Protein AF-A0A8J2RXV7-F1 (afdb_monomer_lite)

Secondary structure (DSSP, 8-state):
----------------S-----PPP----S-S---------HHHHHHHHHH-TT-SS-EEEEEEEEEE--TT--EEEEEEEEEE-SB--SGGG-TTEEEEEEEEEEEEEEE-TTT-SEEEEEEEEEEEEEEEEE-----S----

Sequence (144 aa):
MLMQSILSLVTFCICAVHCRVLLSTGDQPSGDELPRPRIVSVLEELKEIGEHQLTACPFTVEEKKVKQDHPLGNVAVDINEIVCSTSCQNENCGAGRTCHQLMTTLRVSITNPATGLPETIISTNVAVGCTCAPQDTGIPGEDV

Radius of gyration: 21.74 Å; chains: 1; bounding box: 57×36×61 Å

Organism: NCBI:txid27404

Foldseek 3Di:
DDDDDPPPPPDDPPDPDPPDPDDDDDDDDDDPPPPPPPDDDPQVVVQCQLPPQPQQWHWHWDWDWDWFDDPVGIDIDIDGAIGTDQHTHDCVLPPQKGKDFDKDWDWDWDQDPVPRDTDTGDIDIGTDDIDIDHPCPCPDDDDD

pLDDT: mean 71.86, std 22.76, range [29.25, 95.44]

Structure (mmCIF, N/CA/C/O backbone):
data_AF-A0A8J2RXV7-F1
#
_entry.id   AF-A0A8J2RXV7-F1
#
loop_
_atom_site.group_PDB
_atom_site.id
_atom_site.type_symbol
_atom_site.label_atom_id
_atom_site.label_alt_id
_atom_site.label_comp_id
_atom_site.label_asym_id
_atom_site.label_entity_id
_atom_site.label_seq_id
_atom_site.pdbx_PDB_ins_code
_atom_site.Cartn_x
_atom_site.Cartn_y
_atom_site.Cartn_z
_atom_site.occupancy
_atom_site.B_iso_or_equiv
_atom_site.auth_seq_id
_atom_site.auth_comp_id
_atom_site.auth_asym_id
_atom_site.auth_atom_id
_atom_site.pdbx_PDB_model_num
ATOM 1 N N . MET A 1 1 ? -6.927 24.721 -33.845 1.00 36.53 1 MET A N 1
ATOM 2 C CA . MET A 1 1 ? -6.722 23.349 -33.337 1.00 36.53 1 MET A CA 1
ATOM 3 C C . MET A 1 1 ? -6.285 23.456 -31.886 1.00 36.53 1 MET A C 1
ATOM 5 O O . MET A 1 1 ? -5.138 23.791 -31.638 1.00 36.53 1 MET A O 1
ATOM 9 N N . LEU A 1 2 ? -7.215 23.294 -30.945 1.00 31.19 2 LEU A N 1
ATOM 10 C CA . LEU A 1 2 ? -6.926 23.254 -29.510 1.00 31.19 2 LEU A CA 1
ATOM 11 C C . LEU A 1 2 ? -6.985 21.784 -29.081 1.00 31.19 2 LEU A C 1
ATOM 13 O O . LEU A 1 2 ? -8.063 21.197 -29.062 1.00 31.19 2 LEU A O 1
ATOM 17 N N . MET A 1 3 ? -5.828 21.185 -28.799 1.00 31.48 3 MET A N 1
ATOM 18 C CA . MET A 1 3 ? -5.740 19.878 -28.146 1.00 31.48 3 MET A CA 1
ATOM 19 C C . MET A 1 3 ? -6.098 20.072 -26.671 1.00 31.48 3 MET A C 1
ATOM 21 O O . MET A 1 3 ? -5.347 20.691 -25.920 1.00 31.48 3 MET A O 1
ATOM 25 N N . GLN A 1 4 ? -7.270 19.585 -26.271 1.00 34.31 4 GLN A N 1
ATOM 26 C CA . GLN A 1 4 ? -7.632 19.446 -24.866 1.00 34.31 4 GLN A CA 1
ATOM 27 C C . GLN A 1 4 ? -6.825 18.287 -24.274 1.00 34.31 4 GLN A C 1
ATOM 29 O O . GLN A 1 4 ? -7.078 17.124 -24.580 1.00 34.31 4 GLN A O 1
ATOM 34 N N . SER A 1 5 ? -5.845 18.611 -23.430 1.00 34.50 5 SER A N 1
ATOM 35 C CA . SER A 1 5 ? -5.218 17.644 -22.530 1.00 34.50 5 SER A CA 1
ATOM 36 C C . SER A 1 5 ? -6.257 17.175 -21.517 1.00 34.50 5 SER A C 1
ATOM 38 O O . SER A 1 5 ? -6.634 17.917 -20.610 1.00 34.50 5 SER A O 1
ATOM 40 N N . ILE A 1 6 ? -6.735 15.945 -21.685 1.00 40.41 6 ILE A N 1
ATOM 41 C CA . ILE A 1 6 ? -7.579 15.266 -20.704 1.00 40.41 6 ILE A CA 1
ATOM 42 C C . ILE A 1 6 ? -6.656 14.822 -19.567 1.00 40.41 6 ILE A C 1
ATOM 44 O O . ILE A 1 6 ? -5.972 13.805 -19.649 1.00 40.41 6 ILE A O 1
ATOM 48 N N . LEU A 1 7 ? -6.592 15.643 -18.520 1.00 34.47 7 LEU A N 1
ATOM 49 C CA . LEU A 1 7 ? -5.931 15.312 -17.265 1.00 34.47 7 LEU A CA 1
ATOM 50 C C . LEU A 1 7 ? -6.842 14.325 -16.512 1.00 34.47 7 LEU A C 1
ATOM 52 O O . LEU A 1 7 ? -7.720 14.733 -15.755 1.00 34.47 7 LEU A O 1
ATOM 56 N N . SER A 1 8 ? -6.694 13.024 -16.774 1.00 33.81 8 SER A N 1
ATOM 57 C CA . SER A 1 8 ? -7.424 11.982 -16.040 1.00 33.81 8 SER A CA 1
ATOM 58 C C . SER A 1 8 ? -6.864 11.863 -14.625 1.00 33.81 8 SER A C 1
ATOM 60 O O . SER A 1 8 ? -5.954 11.084 -14.351 1.00 33.81 8 SER A O 1
ATOM 62 N N . LEU A 1 9 ? -7.409 12.670 -13.720 1.00 29.62 9 LEU A N 1
ATOM 63 C CA . LEU A 1 9 ? -7.197 12.555 -12.286 1.00 29.62 9 LEU A CA 1
ATOM 64 C C . LEU A 1 9 ? -7.977 11.324 -11.791 1.00 29.62 9 LEU A C 1
ATOM 66 O O . LEU A 1 9 ? -9.163 11.409 -11.482 1.00 29.62 9 LEU A O 1
ATOM 70 N N . VAL A 1 10 ? -7.334 10.155 -11.765 1.00 38.88 10 VAL A N 1
ATOM 71 C CA . VAL A 1 10 ? -7.925 8.940 -11.187 1.00 38.88 10 VAL A CA 1
ATOM 72 C C . VAL A 1 10 ? -7.827 9.050 -9.667 1.00 38.88 10 VAL A C 1
ATOM 74 O O . VAL A 1 10 ? -6.832 8.678 -9.050 1.00 38.88 10 VAL A O 1
ATOM 77 N N . THR A 1 11 ? -8.851 9.636 -9.052 1.00 36.53 11 THR A N 1
ATOM 78 C CA . THR A 1 11 ? -8.992 9.675 -7.595 1.00 36.53 11 THR A CA 1
ATOM 79 C C . THR A 1 11 ? -9.383 8.276 -7.109 1.00 36.53 11 THR A C 1
ATOM 81 O O . THR A 1 11 ? -10.540 7.875 -7.209 1.00 36.53 11 THR A O 1
ATOM 84 N N . PHE A 1 12 ? -8.413 7.503 -6.613 1.00 38.09 12 PHE A N 1
ATOM 85 C CA . PHE A 1 12 ? -8.669 6.210 -5.977 1.00 38.09 12 PHE A CA 1
ATOM 86 C C . PHE A 1 12 ? -9.381 6.424 -4.633 1.00 38.09 12 PHE A C 1
ATOM 88 O O . PHE A 1 12 ? -8.764 6.773 -3.628 1.00 38.09 12 PHE A O 1
ATOM 95 N N . CYS A 1 13 ? -10.695 6.202 -4.603 1.00 29.25 13 CYS A N 1
ATOM 96 C CA . CYS A 1 13 ? -11.430 6.012 -3.356 1.00 29.25 13 CYS A CA 1
ATOM 97 C C . CYS A 1 13 ? -11.048 4.654 -2.756 1.00 29.25 13 CYS A C 1
ATOM 99 O O . CYS A 1 13 ? -11.615 3.623 -3.110 1.00 29.25 13 CYS A O 1
ATOM 101 N N . ILE A 1 14 ? -10.102 4.652 -1.817 1.00 41.75 14 ILE A N 1
ATOM 102 C CA . ILE A 1 14 ? -9.837 3.502 -0.947 1.00 41.75 14 ILE A CA 1
ATOM 103 C C . ILE A 1 14 ? -10.895 3.511 0.163 1.00 41.75 14 ILE A C 1
ATOM 105 O O . ILE A 1 14 ? -10.639 3.895 1.298 1.00 41.75 14 ILE A O 1
ATOM 109 N N . CYS A 1 15 ? -12.117 3.117 -0.182 1.00 33.72 15 CYS A N 1
ATOM 110 C CA . CYS A 1 15 ? -13.111 2.675 0.788 1.00 33.72 15 CYS A CA 1
ATOM 111 C C . CYS A 1 15 ? -13.615 1.320 0.307 1.00 33.72 15 CYS A C 1
ATOM 113 O O . CYS A 1 15 ? -14.188 1.213 -0.775 1.00 33.72 15 CYS A O 1
ATOM 115 N N . ALA A 1 16 ? -13.390 0.281 1.108 1.00 40.91 16 ALA A N 1
ATOM 116 C CA . ALA A 1 16 ? -13.957 -1.043 0.908 1.00 40.91 16 ALA A CA 1
ATOM 117 C C . ALA A 1 16 ? -15.485 -0.996 1.091 1.00 40.91 16 ALA A C 1
ATOM 119 O O . ALA A 1 16 ? -16.026 -1.409 2.108 1.00 40.91 16 ALA A O 1
ATOM 120 N N . VAL A 1 17 ? -16.190 -0.462 0.100 1.00 37.16 17 VAL A N 1
ATOM 121 C CA . VAL A 1 17 ? -17.627 -0.627 -0.099 1.00 37.16 17 VAL A CA 1
ATOM 122 C C . VAL A 1 17 ? -17.797 -0.734 -1.601 1.00 37.16 17 VAL A C 1
ATOM 124 O O . VAL A 1 17 ? -17.654 0.267 -2.288 1.00 37.16 17 VAL A O 1
ATOM 127 N N . HIS A 1 18 ? -18.020 -1.954 -2.096 1.00 36.03 18 HIS A N 1
ATOM 128 C CA . HIS A 1 18 ? -18.391 -2.294 -3.474 1.00 36.03 18 HIS A CA 1
ATOM 129 C C . HIS A 1 18 ? -18.769 -1.074 -4.342 1.00 36.03 18 HIS A C 1
ATOM 131 O O . HIS A 1 18 ? -19.937 -0.686 -4.404 1.00 36.03 18 HIS A O 1
ATOM 137 N N . CYS A 1 19 ? -17.790 -0.464 -5.017 1.00 34.50 19 CYS A N 1
ATOM 138 C CA . CYS A 1 19 ? -18.052 0.626 -5.949 1.00 34.50 19 CYS A CA 1
ATOM 139 C C . CYS A 1 19 ? -18.708 0.037 -7.201 1.00 34.50 19 CYS A C 1
ATOM 141 O O . CYS A 1 19 ? -18.033 -0.424 -8.118 1.00 34.50 19 CYS A O 1
ATOM 143 N N . ARG A 1 20 ? -20.045 0.034 -7.250 1.00 34.66 20 ARG A N 1
ATOM 144 C CA . ARG A 1 20 ? -20.776 -0.175 -8.503 1.00 34.66 20 ARG A CA 1
ATOM 145 C C . ARG A 1 20 ? -20.678 1.104 -9.328 1.00 34.66 20 ARG A C 1
ATOM 147 O O . ARG A 1 20 ? -21.385 2.069 -9.059 1.00 34.66 20 ARG A O 1
ATOM 154 N N . VAL A 1 21 ? -19.806 1.106 -10.332 1.00 40.47 21 VAL A N 1
ATOM 155 C CA . VAL A 1 21 ? -19.792 2.154 -11.358 1.00 40.47 21 VAL A CA 1
ATOM 156 C C . VAL A 1 21 ? -21.004 1.923 -12.266 1.00 40.47 21 VAL A C 1
ATOM 158 O O . VAL A 1 21 ? -21.009 1.010 -13.088 1.00 40.47 21 VAL A O 1
ATOM 161 N N . LEU A 1 22 ? -22.066 2.710 -12.080 1.00 33.88 22 LEU A N 1
ATOM 162 C CA . LEU A 1 22 ? -23.192 2.773 -13.012 1.00 33.88 22 LEU A CA 1
ATOM 163 C C . LEU A 1 22 ? -22.814 3.734 -14.146 1.00 33.88 22 LEU A C 1
ATOM 165 O O . LEU A 1 22 ? -22.795 4.948 -13.954 1.00 33.88 22 LEU A O 1
ATOM 169 N N . LEU A 1 23 ? -22.491 3.192 -15.321 1.00 35.59 23 LEU A N 1
ATOM 170 C CA . LEU A 1 23 ? -22.357 3.979 -16.547 1.00 35.59 23 LEU A CA 1
ATOM 171 C C . LEU A 1 23 ? -23.752 4.439 -16.995 1.00 35.59 23 LEU A C 1
ATOM 173 O O . LEU A 1 23 ? -24.625 3.620 -17.275 1.00 35.59 23 LEU A O 1
ATOM 177 N N . SER A 1 24 ? -23.957 5.758 -17.022 1.00 33.09 24 SER A N 1
ATOM 178 C CA . SER A 1 24 ? -25.172 6.399 -17.531 1.00 33.09 24 SER A CA 1
ATOM 179 C C . SER A 1 24 ? -25.333 6.108 -19.023 1.00 33.09 24 SER A C 1
ATOM 181 O O . SER A 1 24 ? -24.433 6.369 -19.818 1.00 33.09 24 SER A O 1
ATOM 183 N N . THR A 1 25 ? -26.493 5.573 -19.389 1.00 39.09 25 THR A N 1
ATOM 184 C CA . THR A 1 25 ? -26.888 5.184 -20.745 1.00 39.09 25 THR A CA 1
ATOM 185 C C . THR A 1 25 ? -27.019 6.385 -21.680 1.00 39.09 25 THR A C 1
ATOM 187 O O . THR A 1 25 ? -27.788 7.304 -21.402 1.00 39.09 25 THR A O 1
ATOM 190 N N . GLY A 1 26 ? -26.327 6.326 -22.817 1.00 36.44 26 GLY A N 1
ATOM 191 C CA . GLY A 1 26 ? -26.671 7.042 -24.042 1.00 36.44 26 GLY A CA 1
ATOM 192 C C . GLY A 1 26 ? -26.888 6.016 -25.154 1.00 36.44 26 GLY A C 1
ATOM 193 O O . GLY A 1 26 ? -25.931 5.365 -25.550 1.00 36.44 26 GLY A O 1
ATOM 194 N N . ASP A 1 27 ? -28.156 5.863 -25.537 1.00 37.78 27 ASP A N 1
ATOM 195 C CA . ASP A 1 27 ? -28.778 5.177 -26.683 1.00 37.78 27 ASP A CA 1
ATOM 196 C C . ASP A 1 27 ? -28.201 3.878 -27.295 1.00 37.78 27 ASP A C 1
ATOM 198 O O . ASP A 1 27 ? -27.045 3.752 -27.687 1.00 37.78 27 ASP A O 1
ATOM 202 N N . GLN A 1 28 ? -29.122 2.922 -27.444 1.00 42.88 28 GLN A N 1
ATOM 203 C CA . GLN A 1 28 ? -29.007 1.577 -28.023 1.00 42.88 28 GLN A CA 1
ATOM 204 C C . GLN A 1 28 ? -28.863 1.632 -29.568 1.00 42.88 28 GLN A C 1
ATOM 206 O O . GLN A 1 28 ? -29.301 2.604 -30.186 1.00 42.88 28 GLN A O 1
ATOM 211 N N . PRO A 1 29 ? -28.357 0.571 -30.238 1.00 45.75 29 PRO A N 1
ATOM 212 C CA . PRO A 1 29 ? -29.311 -0.474 -30.622 1.00 45.75 29 PRO A CA 1
ATOM 213 C C . PRO A 1 29 ? -28.793 -1.929 -30.606 1.00 45.75 29 PRO A C 1
ATOM 215 O O . PRO A 1 29 ? -27.647 -2.230 -30.922 1.00 45.75 29 PRO A O 1
ATOM 218 N N . SER A 1 30 ? -29.760 -2.819 -30.341 1.00 46.12 30 SER A N 1
ATOM 219 C CA . SER A 1 30 ? -29.943 -4.182 -30.875 1.00 46.12 30 SER A CA 1
ATOM 220 C C . SER A 1 30 ? -28.888 -5.268 -30.609 1.00 46.12 30 SER A C 1
ATOM 222 O O . SER A 1 30 ? -27.881 -5.361 -31.306 1.00 46.12 30 SER A O 1
ATOM 224 N N . GLY A 1 31 ? -29.241 -6.185 -29.699 1.00 44.69 31 GLY A N 1
ATOM 225 C CA . GLY A 1 31 ? -28.583 -7.474 -29.465 1.00 44.69 31 GLY A CA 1
ATOM 226 C C . GLY A 1 31 ? -28.498 -7.762 -27.968 1.00 44.69 31 GLY A C 1
ATOM 227 O O . GLY A 1 31 ? -27.506 -7.398 -27.352 1.00 44.69 31 GLY A O 1
ATOM 228 N N . ASP A 1 32 ? -29.549 -8.345 -27.377 1.00 49.22 32 ASP A N 1
ATOM 229 C CA . ASP A 1 32 ? -29.723 -8.521 -25.920 1.00 49.22 32 ASP A CA 1
ATOM 230 C C . ASP A 1 32 ? -28.775 -9.569 -25.290 1.00 49.22 32 ASP A C 1
ATOM 232 O O . ASP A 1 32 ? -29.193 -10.539 -24.663 1.00 49.22 32 ASP A O 1
ATOM 236 N N . GLU A 1 33 ? -27.471 -9.340 -25.388 1.00 50.41 33 GLU A N 1
ATOM 237 C CA . GLU A 1 33 ? -26.550 -9.622 -24.293 1.00 50.41 33 GLU A CA 1
ATOM 238 C C . GLU A 1 33 ? -25.970 -8.278 -23.857 1.00 50.41 33 GLU A C 1
ATOM 240 O O . GLU A 1 33 ? -25.019 -7.765 -24.445 1.00 50.41 33 GLU A O 1
ATOM 245 N N . LEU A 1 34 ? -26.562 -7.683 -22.814 1.00 62.62 34 LEU A N 1
ATOM 246 C CA . LEU A 1 34 ? -25.895 -6.627 -22.051 1.00 62.62 34 LEU A CA 1
ATOM 247 C C . LEU A 1 34 ? -24.462 -7.107 -21.771 1.00 62.62 34 LEU A C 1
ATOM 249 O O . LEU A 1 34 ? -24.326 -8.198 -21.201 1.00 62.62 34 LEU A O 1
ATOM 253 N N . PRO A 1 35 ? -23.409 -6.359 -22.165 1.00 62.44 35 PRO A N 1
ATOM 254 C CA . PRO A 1 35 ? -22.040 -6.779 -21.918 1.00 62.44 35 PRO A CA 1
ATOM 255 C C . PRO A 1 35 ? -21.908 -7.026 -20.422 1.00 62.44 35 PRO A C 1
ATOM 257 O O . PRO A 1 35 ? -22.068 -6.112 -19.607 1.00 62.44 35 PRO A O 1
ATOM 260 N N . ARG A 1 36 ? -21.721 -8.297 -20.050 1.00 58.25 36 ARG A N 1
ATOM 261 C CA . ARG A 1 36 ? -21.628 -8.672 -18.644 1.00 58.25 36 ARG A CA 1
ATOM 262 C C . ARG A 1 36 ? -20.452 -7.902 -18.057 1.00 58.25 36 ARG A C 1
ATOM 264 O O . ARG A 1 36 ? -19.352 -7.994 -18.607 1.00 58.25 36 ARG A O 1
ATOM 271 N N . PRO A 1 37 ? -20.654 -7.148 -16.967 1.00 64.56 37 PRO A N 1
ATOM 272 C CA . PRO A 1 37 ? -19.545 -6.479 -16.319 1.00 64.56 37 PRO A CA 1
ATOM 273 C C . PRO A 1 37 ? -18.535 -7.548 -15.903 1.00 64.56 37 PRO A C 1
ATOM 275 O O . PRO A 1 37 ? -18.883 -8.511 -15.213 1.00 64.56 37 PRO A O 1
ATOM 278 N N . ARG A 1 38 ? -17.289 -7.403 -16.357 1.00 71.00 38 ARG A N 1
ATOM 279 C CA . ARG A 1 38 ? -16.194 -8.261 -15.909 1.00 71.00 38 ARG A CA 1
ATOM 280 C C . ARG A 1 38 ? -15.943 -7.927 -14.441 1.00 71.00 38 ARG A C 1
ATOM 282 O O . ARG A 1 38 ? -15.528 -6.818 -14.120 1.00 71.00 38 ARG A O 1
ATOM 289 N N . ILE A 1 39 ? -16.248 -8.865 -13.549 1.00 74.38 39 ILE A N 1
ATOM 290 C CA . ILE A 1 39 ? -15.873 -8.754 -12.140 1.00 74.38 39 ILE A CA 1
ATOM 291 C C . ILE A 1 39 ? -14.378 -9.057 -12.074 1.00 74.38 39 ILE A C 1
ATOM 293 O O . ILE A 1 39 ? -13.964 -10.154 -12.441 1.00 74.38 39 ILE A O 1
ATOM 297 N N . VAL A 1 40 ? -13.588 -8.076 -11.649 1.00 76.44 40 VAL A N 1
ATOM 298 C CA . VAL A 1 40 ? -12.140 -8.208 -11.462 1.00 76.44 40 VAL A CA 1
ATOM 299 C C . VAL A 1 40 ? -11.798 -8.000 -9.991 1.00 76.44 40 VAL A C 1
ATOM 301 O O . VAL A 1 40 ? -12.409 -7.172 -9.310 1.00 76.44 40 VAL A O 1
ATOM 304 N N . SER A 1 41 ? -10.849 -8.781 -9.480 1.00 86.31 41 SER A N 1
ATOM 305 C CA . SER A 1 41 ? -10.306 -8.587 -8.139 1.00 86.31 41 SER A CA 1
ATOM 306 C C . SER A 1 41 ? -9.268 -7.473 -8.180 1.00 86.31 41 SER A C 1
ATOM 308 O O . SER A 1 41 ? -8.296 -7.563 -8.923 1.00 86.31 41 SER A O 1
ATOM 310 N N . VAL A 1 42 ? -9.428 -6.446 -7.342 1.00 86.12 42 VAL A N 1
ATOM 311 C CA . VAL A 1 42 ? -8.452 -5.344 -7.242 1.00 86.12 42 VAL A CA 1
ATOM 312 C C . VAL A 1 42 ? -7.050 -5.871 -6.922 1.00 86.12 42 VAL A C 1
ATOM 314 O O . VAL A 1 42 ? -6.067 -5.341 -7.424 1.00 86.12 42 VAL A O 1
ATOM 317 N N . LEU A 1 43 ? -6.949 -6.932 -6.115 1.00 88.94 43 LEU A N 1
ATOM 318 C CA . LEU A 1 43 ? -5.664 -7.541 -5.779 1.00 88.94 43 LEU A CA 1
ATOM 319 C C . LEU A 1 43 ? -5.022 -8.237 -6.985 1.00 88.94 43 LEU A C 1
ATOM 321 O O . LEU A 1 43 ? -3.809 -8.163 -7.147 1.00 88.94 43 LEU A O 1
ATOM 325 N N . GLU A 1 44 ? -5.814 -8.920 -7.809 1.00 89.12 44 GLU A N 1
ATOM 326 C CA . GLU A 1 44 ? -5.304 -9.591 -9.011 1.00 89.12 44 GLU A CA 1
ATOM 327 C C . GLU A 1 44 ? -4.859 -8.563 -10.050 1.00 89.12 44 GLU A C 1
ATOM 329 O O . GLU A 1 44 ? -3.753 -8.674 -10.565 1.00 89.12 44 GLU A O 1
ATOM 334 N N . GLU A 1 45 ? -5.652 -7.511 -10.260 1.00 90.00 45 GLU A N 1
ATOM 335 C CA . GLU A 1 45 ? -5.294 -6.400 -11.150 1.00 90.00 45 GLU A CA 1
ATOM 336 C C . GLU A 1 45 ? -4.020 -5.688 -10.672 1.00 90.00 45 GLU A C 1
ATOM 338 O O . GLU A 1 45 ? -3.143 -5.380 -11.471 1.00 90.00 45 GLU A O 1
ATOM 343 N N . LEU A 1 46 ? -3.864 -5.461 -9.361 1.00 90.75 46 LEU A N 1
ATOM 344 C CA . LEU A 1 46 ? -2.640 -4.871 -8.810 1.00 90.75 46 LEU A CA 1
ATOM 345 C C . LEU A 1 46 ? -1.410 -5.753 -9.043 1.00 90.75 46 LEU A C 1
ATOM 347 O O . LEU A 1 46 ? -0.347 -5.226 -9.365 1.00 90.75 46 LEU A O 1
ATOM 351 N N . LYS A 1 47 ? -1.545 -7.076 -8.895 1.00 93.31 47 LYS A N 1
ATOM 352 C CA . LYS A 1 47 ? -0.459 -8.023 -9.189 1.00 93.31 47 LYS A CA 1
ATOM 353 C C . LYS A 1 47 ? -0.109 -8.015 -10.676 1.00 93.31 47 LYS A C 1
ATOM 355 O O . LYS A 1 47 ? 1.064 -7.900 -11.012 1.00 93.31 47 LYS A O 1
ATOM 360 N N . GLU A 1 48 ? -1.116 -8.050 -11.548 1.00 92.94 48 GLU A N 1
ATOM 361 C CA . GLU A 1 48 ? -0.918 -7.989 -12.998 1.00 92.94 48 GLU A CA 1
ATOM 362 C C . GLU A 1 48 ? -0.214 -6.689 -13.409 1.00 92.94 48 GLU A C 1
ATOM 364 O O . GLU A 1 48 ? 0.746 -6.731 -14.173 1.00 92.94 48 GLU A O 1
ATOM 369 N N . ILE A 1 49 ? -0.612 -5.542 -12.845 1.00 91.44 49 ILE A N 1
ATOM 370 C CA . ILE A 1 49 ? 0.054 -4.254 -13.083 1.00 91.44 49 ILE A CA 1
ATOM 371 C C . ILE A 1 49 ? 1.509 -4.287 -12.600 1.00 91.44 49 ILE A C 1
ATOM 373 O O . ILE A 1 49 ? 2.391 -3.832 -13.324 1.00 91.44 49 ILE A O 1
ATOM 377 N N . GLY A 1 50 ? 1.783 -4.814 -11.406 1.00 90.00 50 GLY A N 1
ATOM 378 C CA . GLY A 1 50 ? 3.141 -4.873 -10.853 1.00 90.00 50 GLY A CA 1
ATOM 379 C C . GLY A 1 50 ? 4.118 -5.697 -11.696 1.00 90.00 50 GLY A C 1
ATOM 380 O O . GLY A 1 50 ? 5.290 -5.333 -11.812 1.00 90.00 50 GLY A O 1
ATOM 381 N N . GLU A 1 51 ? 3.615 -6.754 -12.337 1.00 90.38 51 GLU A N 1
ATOM 382 C CA . GLU A 1 51 ? 4.377 -7.673 -13.192 1.00 90.38 51 GLU A CA 1
ATOM 383 C C . GLU A 1 51 ? 4.374 -7.275 -14.681 1.00 90.38 51 GLU A C 1
ATOM 385 O O . GLU A 1 51 ? 5.102 -7.856 -15.493 1.00 90.38 51 GLU A O 1
ATOM 390 N N . HIS A 1 52 ? 3.572 -6.282 -15.066 1.00 90.44 52 HIS A N 1
ATOM 391 C CA . HIS A 1 52 ? 3.423 -5.884 -16.459 1.00 90.44 52 HIS A CA 1
ATOM 392 C C . HIS A 1 52 ? 4.709 -5.246 -17.019 1.00 90.44 52 HIS A C 1
ATOM 394 O O . HIS A 1 52 ? 5.301 -4.354 -16.417 1.00 90.44 52 HIS A O 1
ATOM 400 N N . GLN A 1 53 ? 5.101 -5.613 -18.245 1.00 86.31 53 GLN A N 1
ATOM 401 C CA . GLN A 1 53 ? 6.361 -5.164 -18.877 1.00 86.31 53 GLN A CA 1
ATOM 402 C C . GLN A 1 53 ? 6.448 -3.644 -19.116 1.00 86.31 53 GLN A C 1
ATOM 404 O O . GLN A 1 53 ? 7.528 -3.077 -19.283 1.00 86.31 53 GLN A O 1
ATOM 409 N N . LEU A 1 54 ? 5.300 -2.966 -19.172 1.00 86.12 54 LEU A N 1
ATOM 410 C CA . LEU A 1 54 ? 5.238 -1.505 -19.318 1.00 86.12 54 LEU A CA 1
ATOM 411 C C . LEU A 1 54 ? 5.334 -0.758 -17.983 1.00 86.12 54 LEU A C 1
ATOM 413 O O . LEU A 1 54 ? 5.441 0.469 -17.983 1.00 86.12 54 LEU A O 1
ATOM 417 N N . THR A 1 55 ? 5.313 -1.466 -16.856 1.00 87.88 55 THR A N 1
ATOM 418 C CA . THR A 1 55 ? 5.415 -0.856 -15.536 1.00 87.88 55 THR A CA 1
ATOM 419 C C . THR A 1 55 ? 6.841 -0.376 -15.313 1.00 87.88 55 THR A C 1
ATOM 421 O O . THR A 1 55 ? 7.776 -1.159 -15.174 1.00 87.88 55 THR A O 1
ATOM 424 N N . ALA A 1 56 ? 7.012 0.949 -15.299 1.00 88.38 56 ALA A N 1
ATOM 425 C CA . ALA A 1 56 ? 8.327 1.575 -15.192 1.00 88.38 56 ALA A CA 1
ATOM 426 C C . ALA A 1 56 ? 9.041 1.230 -13.879 1.00 88.38 56 ALA A C 1
ATOM 428 O O . ALA A 1 56 ? 10.266 1.154 -13.834 1.00 88.38 56 ALA A O 1
ATOM 429 N N . CYS A 1 57 ? 8.272 1.009 -12.814 1.00 90.19 57 CYS A N 1
ATOM 430 C CA . CYS A 1 57 ? 8.783 0.569 -11.531 1.00 90.19 57 CYS A CA 1
ATOM 431 C C . CYS A 1 57 ? 8.054 -0.701 -11.089 1.00 90.19 57 CYS A C 1
ATOM 433 O O . CYS A 1 57 ? 6.997 -0.587 -10.465 1.00 90.19 57 CYS A O 1
ATOM 435 N N . PRO A 1 58 ? 8.548 -1.887 -11.485 1.00 92.12 58 PRO A N 1
ATOM 436 C CA . PRO A 1 58 ? 7.916 -3.152 -11.140 1.00 92.12 58 PRO A CA 1
ATOM 437 C C . PRO A 1 58 ? 7.773 -3.329 -9.634 1.00 92.12 58 PRO A C 1
ATOM 439 O O . PRO A 1 58 ? 8.576 -2.825 -8.845 1.00 92.12 58 PRO A O 1
ATOM 442 N N . PHE A 1 59 ? 6.758 -4.078 -9.231 1.00 94.00 59 PHE A N 1
ATOM 443 C CA . PHE A 1 59 ? 6.506 -4.346 -7.825 1.00 94.00 59 PHE A CA 1
ATOM 444 C C . PHE A 1 59 ? 5.762 -5.657 -7.629 1.00 94.00 59 PHE A C 1
ATOM 446 O O . PHE A 1 59 ? 5.097 -6.158 -8.533 1.00 94.00 59 PHE A O 1
ATOM 453 N N . THR A 1 60 ? 5.852 -6.189 -6.419 1.00 95.44 60 THR A N 1
ATOM 454 C CA . THR A 1 60 ? 5.045 -7.312 -5.952 1.00 95.44 60 THR A CA 1
ATOM 455 C C . THR A 1 60 ? 4.078 -6.839 -4.874 1.00 95.44 60 THR A C 1
ATOM 457 O O . THR A 1 60 ? 4.218 -5.751 -4.313 1.00 95.44 60 THR A O 1
ATOM 460 N N . VAL A 1 61 ? 3.057 -7.648 -4.601 1.00 94.94 61 VAL A N 1
ATOM 461 C CA . VAL A 1 61 ? 2.131 -7.414 -3.491 1.00 94.94 61 VAL A CA 1
ATOM 462 C C . VAL A 1 61 ? 2.344 -8.507 -2.455 1.00 94.94 61 VAL A C 1
ATOM 464 O O . VAL A 1 61 ? 2.127 -9.684 -2.748 1.00 94.94 61 VAL A O 1
ATOM 467 N N . GLU A 1 62 ? 2.755 -8.113 -1.256 1.00 93.44 62 GLU A N 1
ATOM 468 C CA . GLU A 1 62 ? 3.021 -9.006 -0.132 1.00 93.44 62 GLU A CA 1
ATOM 469 C C . GLU A 1 62 ? 1.982 -8.826 0.975 1.00 93.44 62 GLU A C 1
ATOM 471 O O . GLU A 1 62 ? 1.483 -7.729 1.223 1.00 93.44 62 GLU A O 1
ATOM 476 N N . GLU A 1 63 ? 1.646 -9.916 1.661 1.00 93.12 63 GLU A N 1
ATOM 477 C CA . GLU A 1 63 ? 0.738 -9.864 2.802 1.00 93.12 63 GLU A CA 1
ATOM 478 C C . GLU A 1 63 ? 1.516 -9.560 4.085 1.00 93.12 63 GLU A C 1
ATOM 480 O O . GLU A 1 63 ? 2.435 -10.280 4.479 1.00 93.12 63 GLU A O 1
ATOM 485 N N . LYS A 1 64 ? 1.099 -8.506 4.778 1.00 88.69 64 LYS A N 1
ATOM 486 C CA . LYS A 1 64 ? 1.635 -8.070 6.060 1.00 88.69 64 LYS A CA 1
ATOM 487 C C . LYS A 1 64 ? 0.546 -8.106 7.113 1.00 88.69 64 LYS A C 1
ATOM 489 O O . LYS A 1 64 ? -0.459 -7.406 7.018 1.00 88.69 64 LYS A O 1
ATOM 494 N N . LYS A 1 65 ? 0.789 -8.871 8.173 1.00 91.12 65 LYS A N 1
ATOM 495 C CA . LYS A 1 65 ? -0.117 -8.974 9.316 1.00 91.12 65 LYS A CA 1
ATOM 496 C C . LYS A 1 65 ? 0.395 -8.141 10.481 1.00 91.12 65 LYS A C 1
ATOM 498 O O . LYS A 1 65 ? 1.461 -8.420 11.026 1.00 91.12 65 LYS A O 1
ATOM 503 N N . VAL A 1 66 ? -0.390 -7.156 10.904 1.00 89.12 66 VAL A N 1
ATOM 504 C CA . VAL A 1 66 ? -0.093 -6.331 12.081 1.00 89.12 66 VAL A CA 1
ATOM 505 C C . VAL A 1 66 ? -1.051 -6.707 13.196 1.00 89.12 66 VAL A C 1
ATOM 507 O O . VAL A 1 66 ? -2.266 -6.612 13.038 1.00 89.12 66 VAL A O 1
ATOM 510 N N . LYS A 1 67 ? -0.497 -7.158 14.322 1.00 88.19 67 LYS A N 1
ATOM 511 C CA . LYS A 1 67 ? -1.248 -7.489 15.534 1.00 88.19 67 LYS A CA 1
ATOM 512 C C . LYS A 1 67 ? -0.928 -6.463 16.603 1.00 88.19 67 LYS A C 1
ATOM 514 O O . LYS A 1 67 ? 0.240 -6.142 16.801 1.00 88.19 67 LYS A O 1
ATOM 519 N N . GLN A 1 68 ? -1.956 -5.997 17.294 1.00 83.56 68 GLN A N 1
ATOM 520 C CA . GLN A 1 68 ? -1.804 -5.118 18.437 1.00 83.56 68 GLN A CA 1
ATOM 521 C C . GLN A 1 68 ? -2.729 -5.583 19.554 1.00 83.56 68 GLN A C 1
ATOM 523 O O . GLN A 1 68 ? -3.941 -5.722 19.365 1.00 83.56 68 GLN A O 1
ATOM 528 N N . ASP A 1 69 ? -2.137 -5.782 20.726 1.00 85.44 69 ASP A N 1
ATOM 529 C CA . ASP A 1 69 ? -2.890 -5.966 21.955 1.00 85.44 69 ASP A CA 1
ATOM 530 C C . ASP A 1 69 ? -3.323 -4.586 22.458 1.00 85.44 69 ASP A C 1
ATOM 532 O O . ASP A 1 69 ? -2.511 -3.657 22.551 1.00 85.44 69 ASP A O 1
ATOM 536 N N . HIS A 1 70 ? -4.615 -4.439 22.743 1.00 80.62 70 HIS A N 1
ATOM 537 C CA . HIS A 1 70 ? -5.209 -3.195 23.221 1.00 80.62 70 HIS A CA 1
ATOM 538 C C . HIS A 1 70 ? -6.191 -3.495 24.364 1.00 80.62 70 HIS A C 1
ATOM 540 O O . HIS A 1 70 ? -6.870 -4.523 24.318 1.00 80.62 70 HIS A O 1
ATOM 546 N N . PRO A 1 71 ? -6.350 -2.608 25.369 1.00 82.12 71 PRO A N 1
ATOM 547 C CA . PRO A 1 71 ? -7.302 -2.814 26.467 1.00 82.12 71 PRO A CA 1
ATOM 548 C C . PRO A 1 71 ? -8.758 -3.049 26.032 1.00 82.12 71 PRO A C 1
ATOM 550 O O . PRO A 1 71 ? -9.540 -3.630 26.777 1.00 82.12 71 PRO A O 1
ATOM 553 N N . LEU A 1 72 ? -9.122 -2.602 24.826 1.00 76.69 72 LEU A N 1
ATOM 554 C CA . LEU A 1 72 ? -10.458 -2.779 24.240 1.00 76.69 72 LEU A CA 1
ATOM 555 C C . LEU A 1 72 ? -10.625 -4.093 23.452 1.00 76.69 72 LEU A C 1
ATOM 557 O O . LEU A 1 72 ? -11.725 -4.387 22.992 1.00 76.69 72 LEU A O 1
ATOM 561 N N . GLY A 1 73 ? -9.555 -4.871 23.285 1.00 76.50 73 GLY A N 1
ATOM 562 C CA . GLY A 1 73 ? -9.544 -6.126 22.540 1.00 76.50 73 GLY A CA 1
ATOM 563 C C . GLY A 1 73 ? -8.302 -6.275 21.664 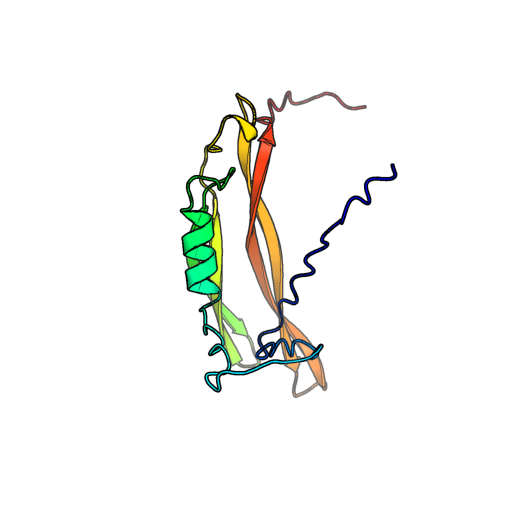1.00 76.50 73 GLY A C 1
ATOM 564 O O . GLY A 1 73 ? -7.674 -5.294 21.270 1.00 76.50 73 GLY A O 1
ATOM 565 N N . ASN A 1 74 ? -7.961 -7.520 21.336 1.00 82.00 74 ASN A N 1
ATOM 566 C CA . ASN A 1 74 ? -6.844 -7.818 20.444 1.00 82.00 74 ASN A CA 1
ATOM 567 C C . ASN A 1 74 ? -7.294 -7.622 18.998 1.00 82.00 74 ASN A C 1
ATOM 569 O O . ASN A 1 74 ? -8.273 -8.233 18.563 1.00 82.00 74 ASN A O 1
ATOM 573 N N . VAL A 1 75 ? -6.570 -6.790 18.251 1.00 83.31 75 VAL A N 1
ATOM 574 C CA . VAL A 1 75 ? -6.896 -6.483 16.856 1.00 83.31 75 VAL A CA 1
ATOM 575 C C . VAL A 1 75 ? -5.765 -6.942 15.951 1.00 83.31 75 VAL A C 1
ATOM 577 O O . VAL A 1 75 ? -4.583 -6.757 16.244 1.00 83.31 75 VAL A O 1
ATOM 580 N N . ALA A 1 76 ? -6.144 -7.564 14.839 1.00 87.88 76 ALA A N 1
ATOM 581 C CA . ALA A 1 76 ? -5.240 -7.936 13.767 1.00 87.88 76 ALA A CA 1
ATOM 582 C C . ALA A 1 76 ? -5.736 -7.317 12.461 1.00 87.88 76 ALA A C 1
ATOM 584 O O . ALA A 1 76 ? -6.929 -7.370 12.166 1.00 87.88 76 ALA A O 1
ATOM 585 N N . VAL A 1 77 ? -4.816 -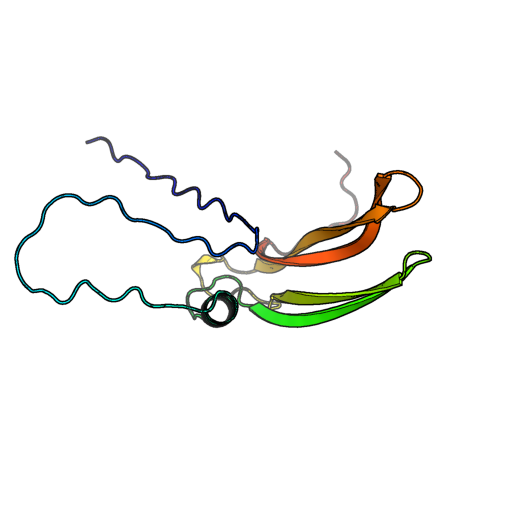6.743 11.694 1.00 87.75 77 VAL A N 1
ATOM 586 C CA . VAL A 1 77 ? -5.085 -6.183 10.369 1.00 87.75 77 VAL A CA 1
ATOM 587 C C . VAL A 1 77 ? -4.172 -6.880 9.376 1.00 87.75 77 VAL A C 1
ATOM 589 O O . VAL A 1 77 ? -2.953 -6.901 9.562 1.00 87.75 77 VAL A O 1
ATOM 592 N N . ASP A 1 78 ? -4.784 -7.449 8.344 1.00 92.25 78 ASP A N 1
ATOM 593 C CA . ASP A 1 78 ? -4.097 -8.030 7.197 1.00 92.25 78 ASP A CA 1
ATOM 594 C C . ASP A 1 78 ? -4.018 -6.963 6.098 1.00 92.25 78 ASP A C 1
ATOM 596 O O . ASP A 1 78 ? -5.024 -6.359 5.717 1.00 92.25 78 ASP A O 1
ATOM 600 N N . ILE A 1 79 ? -2.802 -6.670 5.648 1.00 91.31 79 ILE A N 1
ATOM 601 C CA . ILE A 1 79 ? -2.477 -5.563 4.751 1.00 91.31 79 ILE A CA 1
ATOM 602 C C . ILE A 1 79 ? -1.808 -6.150 3.514 1.00 91.31 79 ILE A C 1
ATOM 604 O O . ILE A 1 79 ? -0.822 -6.867 3.634 1.00 91.31 79 ILE A O 1
ATOM 608 N N . ASN A 1 80 ? -2.307 -5.809 2.329 1.00 92.25 80 ASN A N 1
ATOM 609 C CA . ASN A 1 80 ? -1.600 -6.067 1.078 1.00 92.25 80 ASN A CA 1
ATOM 610 C C . ASN A 1 80 ? -0.653 -4.888 0.814 1.00 92.25 80 ASN A C 1
ATOM 612 O O . ASN A 1 80 ? -1.108 -3.806 0.445 1.00 92.25 80 ASN A O 1
ATOM 616 N N . GLU A 1 81 ? 0.635 -5.080 1.082 1.00 92.75 81 GLU A N 1
ATOM 617 C CA . GLU A 1 81 ? 1.689 -4.073 0.952 1.00 92.75 81 GLU A CA 1
ATOM 618 C C . GLU A 1 81 ? 2.392 -4.200 -0.405 1.00 92.75 81 GLU A C 1
ATOM 620 O O . GLU A 1 81 ? 2.693 -5.301 -0.862 1.00 92.75 81 GLU A O 1
ATOM 625 N N . ILE A 1 82 ? 2.650 -3.066 -1.060 1.00 94.19 82 ILE A N 1
ATOM 626 C CA . ILE A 1 82 ? 3.399 -3.031 -2.321 1.00 94.19 82 ILE A CA 1
ATOM 627 C C . ILE A 1 82 ? 4.899 -3.030 -2.025 1.00 94.19 82 ILE A C 1
ATOM 629 O O . ILE A 1 82 ? 5.391 -2.140 -1.338 1.00 94.19 82 ILE A O 1
ATOM 633 N N . VAL A 1 83 ? 5.635 -3.981 -2.592 1.00 94.81 83 VAL A N 1
ATOM 634 C CA . VAL A 1 83 ? 7.092 -4.078 -2.455 1.00 94.81 83 VAL A CA 1
ATOM 635 C C . VAL A 1 83 ? 7.735 -3.797 -3.805 1.00 94.81 83 VAL A C 1
ATOM 637 O O . VAL A 1 83 ? 7.572 -4.553 -4.763 1.00 94.81 83 VAL A O 1
ATOM 640 N N . CYS A 1 84 ? 8.441 -2.674 -3.898 1.00 91.56 84 CYS A N 1
ATOM 641 C CA . CYS A 1 84 ? 9.048 -2.238 -5.153 1.00 91.56 84 CYS A CA 1
ATOM 642 C C . CYS A 1 84 ? 10.285 -3.068 -5.502 1.00 91.56 84 CYS A C 1
ATOM 644 O O . CYS A 1 84 ? 11.058 -3.459 -4.623 1.00 91.56 84 CYS A O 1
ATOM 646 N N . SER A 1 85 ? 10.531 -3.265 -6.798 1.00 89.88 85 SER A N 1
ATOM 647 C CA . SER A 1 85 ? 11.845 -3.695 -7.274 1.00 89.88 85 SER A CA 1
ATOM 648 C C . SER A 1 85 ? 12.911 -2.651 -6.923 1.00 89.88 85 SER A C 1
ATOM 650 O O . SER A 1 85 ? 12.616 -1.523 -6.539 1.00 89.88 85 SER A O 1
ATOM 652 N N . THR A 1 86 ? 14.186 -3.006 -7.063 1.00 83.88 86 THR A N 1
ATOM 653 C CA . THR A 1 86 ? 15.293 -2.053 -6.869 1.00 83.88 86 THR A CA 1
ATOM 654 C C . THR A 1 86 ? 15.544 -1.206 -8.117 1.00 83.88 86 THR A C 1
ATOM 656 O O . THR A 1 86 ? 15.879 -0.022 -8.031 1.00 83.88 86 THR A O 1
ATOM 659 N N . SER A 1 87 ? 15.361 -1.802 -9.294 1.00 83.81 87 SER A N 1
ATOM 660 C CA . SER A 1 87 ? 15.594 -1.180 -10.591 1.00 83.81 87 SER A CA 1
ATOM 661 C C . SER A 1 87 ? 14.291 -0.830 -11.296 1.00 83.81 87 SER A C 1
ATOM 663 O O . SER A 1 87 ? 13.325 -1.595 -11.282 1.00 83.81 87 SER A O 1
ATOM 665 N N . CYS A 1 88 ? 14.305 0.319 -11.966 1.00 85.94 88 CYS A N 1
ATOM 666 C CA . CYS A 1 88 ? 13.267 0.687 -12.913 1.00 85.94 88 CYS A CA 1
ATOM 667 C C . CYS A 1 88 ? 13.414 -0.136 -14.198 1.00 85.94 88 CYS A C 1
ATOM 669 O O . CYS A 1 88 ? 14.527 -0.365 -14.676 1.00 85.94 88 CYS A O 1
ATOM 671 N N . GLN A 1 89 ? 12.289 -0.561 -14.764 1.00 76.06 89 GLN A N 1
ATOM 672 C CA . GLN A 1 89 ? 12.224 -1.142 -16.099 1.00 76.06 89 GLN A CA 1
ATOM 673 C C . GLN A 1 89 ? 11.839 -0.055 -17.112 1.00 76.06 89 GLN A C 1
ATOM 675 O O . GLN A 1 89 ? 11.158 0.912 -16.784 1.00 76.06 89 GLN A O 1
ATOM 680 N N . ASN A 1 90 ? 12.276 -0.227 -18.356 1.00 64.31 90 ASN A N 1
ATOM 681 C CA . ASN A 1 90 ? 12.120 0.687 -19.494 1.00 64.31 90 ASN A CA 1
ATOM 682 C C . ASN A 1 90 ? 13.051 1.905 -19.576 1.00 64.31 90 ASN A C 1
ATOM 684 O O . ASN A 1 90 ? 13.308 2.633 -18.618 1.00 64.31 90 ASN A O 1
ATOM 688 N N . GLU A 1 91 ? 13.431 2.193 -20.825 1.00 61.56 91 GLU A N 1
ATOM 689 C CA . GLU A 1 91 ? 14.087 3.431 -21.265 1.00 61.56 91 GLU A CA 1
ATOM 690 C C . GLU A 1 91 ? 13.258 4.683 -20.927 1.00 61.56 91 GLU A C 1
ATOM 692 O O . GLU A 1 91 ? 13.819 5.751 -20.687 1.00 61.56 91 GLU A O 1
ATOM 697 N N . ASN A 1 92 ? 11.931 4.535 -20.810 1.00 59.22 92 ASN A N 1
ATOM 698 C CA . ASN A 1 92 ? 11.000 5.591 -20.390 1.00 59.22 92 ASN A CA 1
ATOM 699 C C . ASN A 1 92 ? 11.292 6.132 -18.991 1.00 59.22 92 ASN A C 1
ATOM 701 O O . ASN A 1 92 ? 10.846 7.223 -18.636 1.00 59.22 92 ASN A O 1
ATOM 705 N N . CYS A 1 93 ? 12.027 5.367 -18.191 1.00 67.88 93 CYS A N 1
ATOM 706 C CA . CYS A 1 93 ? 12.389 5.777 -16.859 1.00 67.88 93 CYS A CA 1
ATOM 707 C C . CYS A 1 93 ? 13.683 6.604 -16.798 1.00 67.88 93 CYS A C 1
ATOM 709 O O . CYS A 1 93 ? 13.934 7.279 -15.802 1.00 67.88 93 CYS A O 1
ATOM 711 N N . GLY A 1 94 ? 14.461 6.634 -17.884 1.00 66.00 94 GLY A N 1
ATOM 712 C CA . GLY A 1 94 ? 15.778 7.262 -17.934 1.00 66.00 94 GLY A CA 1
ATOM 713 C C . GLY A 1 94 ? 16.859 6.412 -17.256 1.00 66.00 94 GLY A C 1
ATOM 714 O O . GLY A 1 94 ? 16.623 5.739 -16.253 1.00 66.00 94 GLY A O 1
ATOM 715 N N . ALA A 1 95 ? 18.069 6.430 -17.819 1.00 68.06 95 ALA A N 1
ATOM 716 C CA . ALA A 1 95 ? 19.208 5.701 -17.265 1.00 68.06 95 ALA A CA 1
ATOM 717 C C . ALA A 1 95 ? 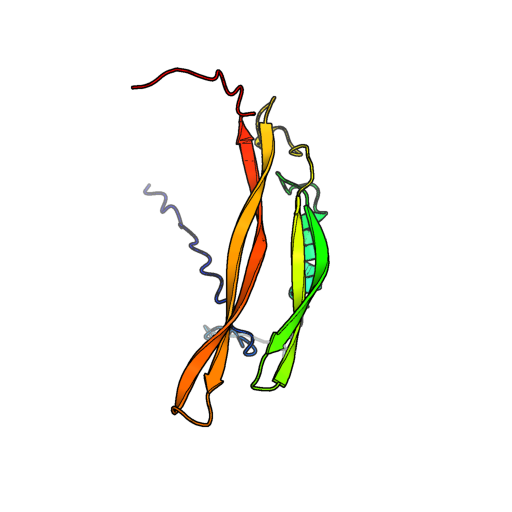19.591 6.229 -15.868 1.00 68.06 95 ALA A C 1
ATOM 719 O O . ALA A 1 95 ? 19.531 7.432 -15.616 1.00 68.06 95 ALA A O 1
ATOM 720 N N . GLY A 1 96 ? 20.012 5.331 -14.970 1.00 70.38 96 GLY A N 1
ATOM 721 C CA . GLY A 1 96 ? 20.494 5.697 -13.630 1.00 70.38 96 GLY A CA 1
ATOM 722 C C . GLY A 1 96 ? 19.400 6.025 -12.604 1.00 70.38 96 GLY A C 1
ATOM 723 O O . GLY A 1 96 ? 19.699 6.619 -11.570 1.00 70.38 96 GLY A O 1
ATOM 724 N N . ARG A 1 97 ? 18.140 5.659 -12.870 1.00 82.38 97 ARG A N 1
ATOM 725 C CA . ARG A 1 97 ? 17.036 5.788 -11.908 1.00 82.38 97 ARG A CA 1
ATOM 726 C C . ARG A 1 97 ? 16.796 4.509 -11.118 1.00 82.38 97 ARG A C 1
ATOM 728 O O . ARG A 1 97 ? 16.989 3.403 -11.624 1.00 82.38 97 ARG A O 1
ATOM 735 N N . THR A 1 98 ? 16.341 4.679 -9.884 1.00 87.06 98 THR A N 1
ATOM 736 C CA . THR A 1 98 ? 15.990 3.595 -8.966 1.00 87.06 98 THR A CA 1
ATOM 737 C C . THR A 1 98 ? 14.530 3.665 -8.576 1.00 87.06 98 THR A C 1
ATOM 739 O O . THR A 1 98 ? 13.900 4.724 -8.584 1.00 87.06 98 THR A O 1
ATOM 742 N N . CYS A 1 99 ? 13.996 2.498 -8.251 1.00 89.12 99 CYS A N 1
ATOM 743 C CA . CYS A 1 99 ? 12.651 2.360 -7.741 1.00 89.12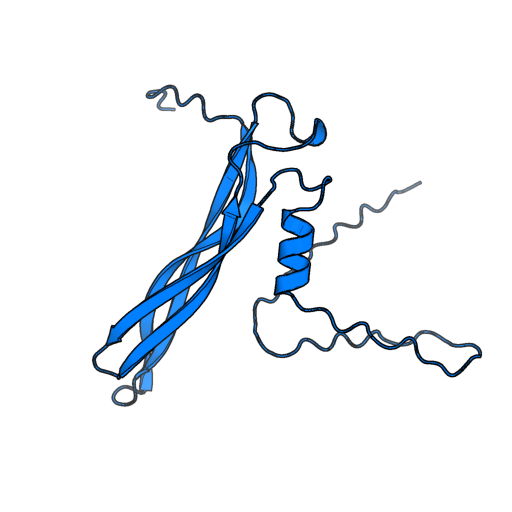 99 CYS A CA 1
ATOM 744 C C . CYS A 1 99 ? 12.614 2.709 -6.253 1.00 89.12 99 CYS A C 1
ATOM 746 O O . CYS A 1 99 ? 13.418 2.215 -5.464 1.00 89.12 99 CYS A O 1
ATOM 748 N N . HIS A 1 100 ? 11.667 3.561 -5.875 1.00 90.12 100 HIS A N 1
ATOM 749 C CA . HIS A 1 100 ? 11.439 4.003 -4.509 1.00 90.12 100 HIS A CA 1
ATOM 750 C C . HIS A 1 100 ? 10.008 3.713 -4.088 1.00 90.12 100 HIS A C 1
ATOM 752 O O . HIS A 1 100 ? 9.051 3.917 -4.839 1.00 90.12 100 HIS A O 1
ATOM 758 N N . GLN A 1 101 ? 9.881 3.269 -2.844 1.00 92.50 101 GLN A N 1
ATOM 759 C CA . GLN A 1 101 ? 8.614 2.913 -2.239 1.00 92.50 101 GLN A CA 1
ATOM 760 C C . GLN A 1 101 ? 7.905 4.150 -1.688 1.00 92.50 101 GLN A C 1
ATOM 762 O O . GLN A 1 101 ? 8.482 4.938 -0.938 1.00 92.50 101 GLN A O 1
ATOM 767 N N . LEU A 1 102 ? 6.638 4.315 -2.056 1.00 91.56 102 LEU A N 1
ATOM 768 C CA . LEU A 1 102 ? 5.776 5.378 -1.556 1.00 91.56 102 LEU A CA 1
ATOM 769 C C . LEU A 1 102 ? 5.102 4.903 -0.274 1.00 91.56 102 LEU A C 1
ATOM 771 O O . LEU A 1 102 ? 4.195 4.069 -0.298 1.00 91.56 102 LEU A O 1
ATOM 775 N N . MET A 1 103 ? 5.565 5.444 0.847 1.00 93.00 103 MET A N 1
ATOM 776 C CA . MET A 1 103 ? 5.068 5.096 2.172 1.00 93.00 103 MET A CA 1
ATOM 777 C C . MET A 1 103 ? 3.928 6.020 2.592 1.00 93.00 103 MET A C 1
ATOM 779 O O . MET A 1 103 ? 3.963 7.227 2.364 1.00 93.00 103 MET A O 1
ATOM 783 N N . THR A 1 104 ? 2.946 5.459 3.284 1.00 92.94 104 THR A N 1
ATOM 784 C CA . THR A 1 104 ? 1.916 6.209 4.003 1.00 92.94 104 THR A CA 1
ATOM 785 C C . THR A 1 104 ? 1.666 5.577 5.365 1.00 92.94 104 THR A C 1
ATOM 787 O O . THR A 1 104 ? 1.997 4.416 5.601 1.00 92.94 104 THR A O 1
ATOM 790 N N . THR A 1 105 ? 1.073 6.333 6.280 1.00 93.62 105 THR A N 1
ATOM 791 C CA . THR A 1 105 ? 0.695 5.822 7.597 1.00 93.62 105 THR A CA 1
ATOM 792 C C . THR A 1 105 ? -0.751 5.341 7.570 1.00 93.62 105 THR A C 1
ATOM 794 O O . THR A 1 105 ? -1.681 6.137 7.453 1.00 93.62 105 THR A O 1
ATOM 797 N N . LEU A 1 106 ? -0.944 4.037 7.751 1.00 90.12 106 LEU A N 1
ATOM 798 C CA . LEU A 1 106 ? -2.246 3.438 7.999 1.00 90.12 106 LEU A CA 1
ATOM 799 C C . LEU A 1 106 ? -2.602 3.595 9.478 1.00 90.12 106 LEU A C 1
ATOM 801 O O . LEU A 1 106 ? -1.853 3.159 10.357 1.00 90.12 106 LEU A O 1
ATOM 805 N N . ARG A 1 107 ? -3.767 4.190 9.743 1.00 92.06 107 ARG A N 1
ATOM 806 C CA . ARG A 1 107 ? -4.331 4.321 11.088 1.00 92.06 107 ARG A CA 1
ATOM 807 C C . ARG A 1 107 ? -5.661 3.596 11.158 1.00 92.06 107 ARG A C 1
ATOM 809 O O . ARG A 1 107 ? -6.558 3.882 10.368 1.00 92.06 107 ARG A O 1
ATOM 816 N N . VAL A 1 108 ? -5.785 2.684 12.114 1.00 88.81 108 VAL A N 1
ATOM 817 C CA . VAL A 1 108 ? -7.047 2.012 12.425 1.00 88.81 108 VAL A CA 1
ATOM 818 C C . VAL A 1 108 ? -7.501 2.487 13.789 1.00 88.81 108 VAL A C 1
ATOM 820 O O . VAL A 1 108 ? -6.758 2.390 14.768 1.00 88.81 108 VAL A O 1
ATOM 823 N N . SER A 1 109 ? -8.724 3.002 13.833 1.00 89.75 109 SER A N 1
ATOM 824 C CA . SER A 1 109 ? -9.346 3.516 15.045 1.00 89.75 109 SER A CA 1
ATOM 825 C C . SER A 1 109 ? -10.635 2.766 15.323 1.00 89.75 109 SER A C 1
ATOM 827 O O . SER A 1 109 ? -11.377 2.436 14.399 1.00 89.75 109 SER A O 1
ATOM 829 N N . ILE A 1 110 ? -10.911 2.533 16.600 1.00 87.31 110 ILE A N 1
ATOM 830 C CA . ILE A 1 110 ? -12.182 1.982 17.071 1.00 87.31 110 ILE A CA 1
ATOM 831 C C . ILE A 1 110 ? -12.840 2.976 18.015 1.00 87.31 110 ILE A C 1
ATOM 833 O O . ILE A 1 110 ? -12.172 3.781 18.661 1.00 87.31 110 ILE A O 1
ATOM 837 N N . THR A 1 111 ? -14.162 2.934 18.098 1.00 86.75 111 THR A N 1
ATOM 838 C CA . THR A 1 111 ? -14.893 3.739 19.073 1.00 86.75 111 THR A CA 1
ATOM 839 C C . THR A 1 111 ? -14.727 3.123 20.455 1.00 86.75 111 THR A C 1
ATOM 841 O O . THR A 1 111 ? -15.091 1.967 20.669 1.00 86.75 111 THR A O 1
ATOM 844 N N . ASN A 1 112 ? -14.197 3.895 21.401 1.00 85.19 112 ASN A N 1
ATOM 845 C CA . ASN A 1 112 ? -14.080 3.466 22.784 1.00 85.19 112 ASN A CA 1
ATOM 846 C C . ASN A 1 112 ? -15.486 3.412 23.419 1.00 85.19 112 ASN A C 1
ATOM 848 O O . ASN A 1 112 ? -16.174 4.433 23.457 1.00 85.19 112 ASN A O 1
ATOM 852 N N . PRO A 1 113 ? -15.939 2.254 23.931 1.00 85.88 113 PRO A N 1
ATOM 853 C CA . PRO A 1 113 ? -17.291 2.107 24.465 1.00 85.88 113 PRO A CA 1
ATOM 854 C C . PRO A 1 113 ? -17.515 2.875 25.776 1.00 85.88 113 PRO A C 1
ATOM 856 O O . PRO A 1 113 ? -18.657 3.183 26.103 1.00 85.88 113 PRO A O 1
ATOM 859 N N . ALA A 1 114 ? -16.455 3.196 26.526 1.00 89.81 114 ALA A N 1
ATOM 860 C CA . ALA A 1 114 ? -16.553 3.937 27.781 1.00 89.81 114 ALA A CA 1
ATOM 861 C C . ALA A 1 114 ? -16.656 5.454 27.562 1.00 89.81 114 ALA A C 1
ATOM 863 O O . ALA A 1 114 ? -17.356 6.134 28.309 1.00 89.81 114 ALA A O 1
ATOM 864 N N . THR A 1 115 ? -15.964 5.991 26.553 1.00 90.06 115 THR A N 1
ATOM 865 C CA . THR A 1 115 ? -15.912 7.443 26.292 1.00 90.06 115 THR A CA 1
ATOM 866 C C . THR A 1 115 ? -16.736 7.877 25.080 1.00 90.06 115 THR A C 1
ATOM 868 O O . THR A 1 115 ? -17.023 9.062 24.932 1.00 90.06 115 THR A O 1
ATOM 871 N N . GLY A 1 116 ? -17.108 6.946 24.197 1.00 90.00 116 GLY A N 1
ATOM 872 C CA . GLY A 1 116 ? -17.773 7.223 22.922 1.00 90.00 116 GLY A CA 1
ATOM 873 C C . GLY A 1 116 ? -16.874 7.876 21.865 1.00 90.00 116 GLY A C 1
ATOM 874 O O . GLY A 1 116 ? -17.353 8.200 20.779 1.00 90.00 116 GLY A O 1
ATOM 875 N N . LEU A 1 117 ? -15.584 8.081 22.152 1.00 90.62 117 LEU A N 1
ATOM 876 C CA . LEU A 1 117 ? -14.639 8.758 21.261 1.00 90.62 117 LEU A CA 1
ATOM 877 C C . LEU A 1 117 ? -13.798 7.751 20.458 1.00 90.62 117 LEU A C 1
ATOM 879 O O . LEU A 1 117 ? -13.528 6.652 20.949 1.00 90.62 117 LEU A O 1
ATOM 883 N N . PRO A 1 118 ? -13.370 8.094 19.228 1.00 88.12 118 PRO A N 1
ATOM 884 C CA . PRO A 1 118 ? -12.470 7.248 18.456 1.00 88.12 118 PRO A CA 1
ATOM 885 C C . PRO A 1 118 ? -11.075 7.220 19.090 1.00 88.12 118 PRO A C 1
ATOM 887 O O . PRO A 1 118 ? -10.479 8.260 19.366 1.00 88.12 118 PRO A O 1
ATOM 890 N N . GLU A 1 119 ? -10.534 6.022 19.262 1.00 86.69 119 GLU A N 1
ATOM 891 C CA . GLU A 1 119 ? -9.196 5.763 19.784 1.00 86.69 119 GLU A CA 1
ATOM 892 C C . GLU A 1 119 ? -8.390 5.017 18.716 1.00 86.69 119 GLU A C 1
ATOM 894 O O . GLU A 1 119 ? -8.862 4.028 18.149 1.00 86.69 119 GLU A O 1
ATOM 899 N N . THR A 1 120 ? -7.198 5.523 18.382 1.00 87.56 120 THR A N 1
ATOM 900 C CA . THR A 1 120 ? -6.325 4.878 17.387 1.00 87.56 120 THR A CA 1
ATOM 901 C C . THR A 1 120 ? -5.646 3.683 18.029 1.00 87.56 120 THR A C 1
ATOM 903 O O . THR A 1 120 ? -4.875 3.846 18.968 1.00 87.56 120 THR A O 1
ATOM 906 N N . ILE A 1 121 ? -5.904 2.497 17.491 1.00 88.12 121 ILE A N 1
ATOM 907 C CA . ILE A 1 121 ? -5.392 1.237 18.033 1.00 88.12 121 ILE A CA 1
ATOM 908 C C . ILE A 1 121 ? -4.247 0.662 17.212 1.00 88.12 121 ILE A C 1
ATOM 910 O O . ILE A 1 121 ? -3.430 -0.069 17.750 1.00 88.12 121 ILE A O 1
ATOM 914 N N . ILE A 1 122 ? -4.152 0.987 15.921 1.00 87.31 122 ILE A N 1
ATOM 915 C CA . ILE A 1 122 ? -3.022 0.597 15.073 1.00 87.31 122 ILE A CA 1
ATOM 916 C C . ILE A 1 122 ? -2.560 1.832 14.317 1.00 87.31 122 ILE A C 1
ATOM 918 O O . ILE A 1 122 ? -3.367 2.539 13.716 1.00 87.31 122 ILE A O 1
ATOM 922 N N . SER A 1 123 ? -1.252 2.064 14.329 1.00 91.38 123 SER A N 1
ATOM 923 C CA . SER A 1 123 ? -0.581 3.061 13.502 1.00 91.38 123 SER A CA 1
ATOM 924 C C . SER A 1 123 ? 0.673 2.420 12.928 1.00 91.38 123 SER A C 1
ATOM 926 O O . SER A 1 123 ? 1.610 2.121 13.665 1.00 91.38 123 SER A O 1
ATOM 928 N N . THR A 1 124 ? 0.687 2.173 11.622 1.00 90.81 124 THR A N 1
ATOM 929 C CA . THR A 1 124 ? 1.804 1.498 10.952 1.00 90.81 124 THR A CA 1
ATOM 930 C C . THR A 1 124 ? 2.070 2.115 9.588 1.00 90.81 124 THR A C 1
ATOM 932 O O . THR A 1 124 ? 1.159 2.638 8.949 1.00 90.81 124 THR A O 1
ATOM 935 N N . ASN A 1 125 ? 3.324 2.070 9.143 1.00 92.44 125 ASN A N 1
ATOM 936 C CA . ASN A 1 125 ? 3.681 2.514 7.804 1.00 92.44 125 ASN A CA 1
ATOM 937 C C . ASN A 1 125 ? 3.465 1.373 6.812 1.00 92.44 125 ASN A C 1
ATOM 939 O O . ASN A 1 125 ? 3.869 0.230 7.057 1.00 92.44 125 ASN A O 1
ATOM 943 N N . VAL A 1 126 ? 2.823 1.716 5.703 1.00 93.44 126 VAL A N 1
ATOM 944 C CA . VAL A 1 126 ? 2.502 0.808 4.611 1.00 93.44 126 VAL A CA 1
ATOM 945 C C . VAL A 1 126 ? 2.934 1.422 3.295 1.00 93.44 126 VAL A C 1
ATOM 947 O O . VAL A 1 126 ? 2.783 2.625 3.073 1.00 93.44 126 VAL A O 1
ATOM 950 N N . ALA A 1 127 ? 3.468 0.591 2.422 1.00 92.69 127 ALA A N 1
ATOM 951 C CA . ALA A 1 127 ? 3.736 0.972 1.053 1.00 92.69 127 ALA A CA 1
ATOM 952 C C . ALA A 1 127 ? 2.490 0.856 0.180 1.00 92.69 127 ALA A C 1
ATOM 954 O O . ALA A 1 127 ? 1.832 -0.185 0.151 1.00 92.69 127 ALA A O 1
ATOM 955 N N . VAL A 1 128 ? 2.188 1.930 -0.547 1.00 91.25 128 VAL A N 1
ATOM 956 C CA . VAL A 1 128 ? 0.987 2.043 -1.397 1.00 91.25 128 VAL A CA 1
ATOM 957 C C . VAL A 1 128 ? 1.306 2.234 -2.871 1.00 91.25 128 VAL A C 1
ATOM 959 O O . VAL A 1 128 ? 0.398 2.357 -3.689 1.00 91.25 128 VAL A O 1
ATOM 962 N N . GLY A 1 129 ? 2.584 2.264 -3.228 1.00 91.00 129 GLY A N 1
ATOM 963 C CA . GLY A 1 129 ? 2.995 2.378 -4.612 1.00 91.00 129 GLY A CA 1
ATOM 964 C C . GLY A 1 129 ? 4.496 2.497 -4.759 1.00 91.00 129 GLY A C 1
ATOM 965 O O . GLY A 1 129 ? 5.239 2.579 -3.779 1.00 91.00 129 GLY A O 1
ATOM 966 N N . CYS A 1 130 ? 4.914 2.548 -6.014 1.00 90.56 130 CYS A N 1
ATOM 967 C CA . CYS A 1 130 ? 6.302 2.679 -6.398 1.00 90.56 130 CYS A CA 1
ATOM 968 C C . CYS A 1 130 ? 6.461 3.838 -7.370 1.00 90.56 130 CYS A C 1
ATOM 970 O O . CYS A 1 130 ? 5.600 4.091 -8.213 1.00 90.56 130 CYS A O 1
ATOM 972 N N . THR A 1 131 ? 7.573 4.543 -7.250 1.00 87.81 131 THR A N 1
ATOM 973 C CA . THR A 1 131 ? 7.958 5.605 -8.172 1.00 87.81 131 THR A CA 1
ATOM 974 C C . THR A 1 131 ? 9.405 5.424 -8.574 1.00 87.81 131 THR A C 1
ATOM 976 O O . THR A 1 131 ? 10.194 4.848 -7.832 1.00 87.81 131 THR A O 1
ATOM 979 N N . CYS A 1 132 ? 9.768 5.946 -9.733 1.00 87.75 132 CYS A N 1
ATOM 980 C CA . CYS A 1 132 ? 11.156 5.997 -10.135 1.00 87.75 132 CYS A CA 1
ATOM 981 C C . CYS A 1 132 ? 11.715 7.395 -9.950 1.00 87.75 132 CYS A C 1
ATOM 983 O O . CYS A 1 132 ? 11.204 8.363 -10.518 1.00 87.75 132 CYS A O 1
ATOM 985 N N . ALA A 1 133 ? 12.796 7.480 -9.187 1.00 83.69 133 ALA A N 1
ATOM 986 C CA . ALA A 1 133 ? 13.511 8.718 -8.938 1.00 83.69 133 ALA A CA 1
ATOM 987 C C . ALA A 1 133 ? 14.968 8.578 -9.402 1.00 83.69 133 ALA A C 1
ATOM 989 O O . ALA A 1 133 ? 15.470 7.458 -9.546 1.00 83.69 133 ALA A O 1
ATOM 990 N N . PRO A 1 134 ? 15.656 9.694 -9.702 1.00 78.31 134 PRO A N 1
ATOM 991 C CA . PRO A 1 134 ? 17.109 9.681 -9.821 1.00 78.31 134 PRO A CA 1
ATOM 992 C C . PRO A 1 134 ? 17.721 9.023 -8.581 1.00 78.31 134 PRO A C 1
ATOM 994 O O . PRO A 1 134 ? 17.198 9.210 -7.484 1.00 78.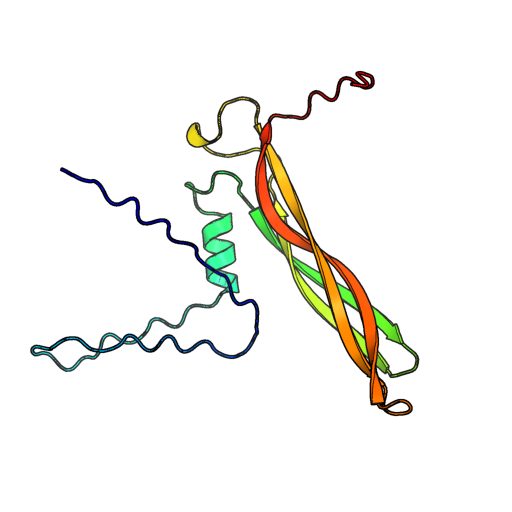31 134 PRO A O 1
ATOM 997 N N . GLN A 1 135 ? 18.816 8.276 -8.744 1.00 67.94 135 GLN A N 1
ATOM 998 C CA . GLN A 1 135 ? 19.599 7.867 -7.580 1.00 67.94 135 GLN A CA 1
ATOM 999 C C . GLN A 1 135 ? 19.993 9.126 -6.809 1.00 67.94 135 GLN A C 1
ATOM 1001 O O . GLN A 1 135 ? 20.669 9.994 -7.365 1.00 67.94 135 GLN A O 1
ATOM 1006 N N . ASP A 1 136 ? 19.564 9.232 -5.551 1.00 60.88 136 ASP A N 1
ATOM 1007 C CA . ASP A 1 136 ? 20.094 10.238 -4.641 1.00 60.88 136 ASP A CA 1
ATOM 1008 C C . ASP A 1 136 ? 21.595 9.974 -4.520 1.00 60.88 136 ASP A C 1
ATOM 1010 O O . ASP A 1 136 ? 22.042 9.098 -3.781 1.00 60.88 136 ASP A O 1
ATOM 1014 N N . THR A 1 137 ? 22.399 10.737 -5.258 1.00 51.91 137 THR A N 1
ATOM 1015 C CA . THR A 1 137 ? 23.857 10.723 -5.108 1.00 51.91 137 THR A CA 1
ATOM 1016 C C . THR A 1 137 ? 24.294 11.356 -3.795 1.00 51.91 137 THR A C 1
ATOM 1018 O O . THR A 1 137 ? 25.498 11.453 -3.587 1.00 51.91 137 THR A O 1
ATOM 1021 N N . GLY A 1 138 ? 23.336 11.787 -2.954 1.00 44.25 138 GLY A N 1
ATOM 1022 C CA . GLY A 1 138 ? 23.491 12.169 -1.556 1.00 44.25 138 GLY A CA 1
ATOM 1023 C C . GLY A 1 138 ? 24.899 12.630 -1.243 1.00 44.25 138 GLY A C 1
ATOM 1024 O O . GLY A 1 138 ? 25.624 11.915 -0.560 1.00 44.25 138 GLY A O 1
ATOM 1025 N N . ILE A 1 139 ? 25.309 13.779 -1.787 1.00 39.03 139 ILE A N 1
ATOM 1026 C CA . ILE A 1 139 ? 26.502 14.435 -1.269 1.00 39.03 139 ILE A CA 1
ATOM 1027 C C . ILE A 1 139 ? 26.058 14.976 0.091 1.00 39.03 139 ILE A C 1
ATOM 1029 O O . ILE A 1 139 ? 25.181 15.842 0.132 1.00 39.03 139 ILE A O 1
ATOM 1033 N N . PRO A 1 140 ? 26.571 14.454 1.215 1.00 41.28 140 PRO A N 1
ATOM 1034 C CA . PRO A 1 140 ? 26.218 14.989 2.514 1.00 41.28 140 PRO A CA 1
ATOM 1035 C C . PRO A 1 140 ? 26.908 16.352 2.636 1.00 41.28 140 PRO A C 1
ATOM 1037 O O . PRO A 1 140 ? 28.134 16.401 2.724 1.00 41.28 140 PRO A O 1
ATOM 1040 N N . GLY A 1 141 ? 26.135 17.442 2.638 1.00 42.78 141 GLY A N 1
ATOM 1041 C CA . GLY A 1 141 ? 26.613 18.754 3.088 1.00 42.78 141 GLY A CA 1
ATOM 1042 C C . GLY A 1 141 ? 26.605 19.905 2.079 1.00 42.78 141 GLY A C 1
ATOM 1043 O O . GLY A 1 141 ? 27.617 20.588 1.964 1.00 42.78 141 GLY A O 1
ATOM 1044 N N . GLU A 1 142 ? 25.478 20.201 1.433 1.00 33.03 142 GLU A N 1
ATOM 1045 C CA . GLU A 1 142 ? 25.218 21.579 0.987 1.00 33.03 142 GLU A CA 1
ATOM 1046 C C . GLU A 1 142 ? 23.942 22.092 1.659 1.00 33.03 142 GLU A C 1
ATOM 1048 O O . GLU A 1 142 ? 22.824 21.809 1.233 1.00 33.03 142 GLU A O 1
ATOM 1053 N N . ASP A 1 143 ? 24.149 22.808 2.767 1.00 35.78 143 ASP A N 1
ATOM 1054 C CA . ASP A 1 143 ? 23.199 23.795 3.269 1.00 35.78 143 ASP A CA 1
ATOM 1055 C C . ASP A 1 143 ? 22.996 24.864 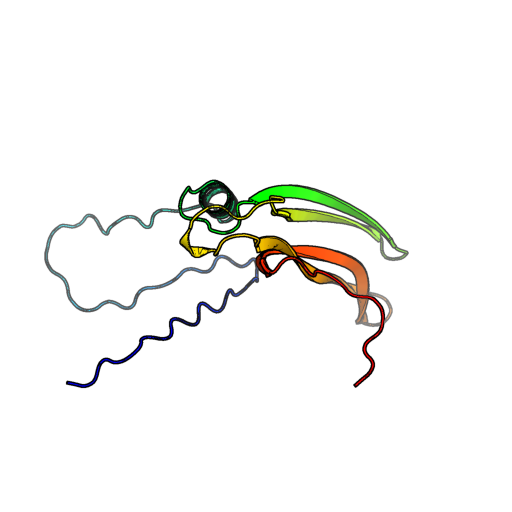2.184 1.00 35.78 143 ASP A C 1
ATOM 1057 O O . ASP A 1 143 ? 23.973 25.426 1.678 1.00 35.78 143 ASP A O 1
ATOM 1061 N N . VAL A 1 144 ? 21.738 25.179 1.870 1.00 39.78 144 VAL A N 1
ATOM 1062 C CA . VAL A 1 144 ? 21.355 26.452 1.239 1.00 39.78 144 VAL A CA 1
ATOM 1063 C C . VAL A 1 144 ? 20.318 27.130 2.115 1.00 39.78 144 VAL A C 1
ATOM 1065 O O . VAL A 1 144 ? 19.296 26.473 2.421 1.00 39.78 144 VAL A O 1
#